Protein AF-A0A965PE11-F1 (afdb_monomer_lite)

Secondary structure (DSSP, 8-state):
-EEEEEEGGG--HHHHHHHHHHSS-TT-HHHHHHHHHTTT----GGG-EEEEEEETTEEEEEEEE-EEEEEEEEEE-SSSS--EEEEEEEEEE-EEEE-GGGTTSSHHHHHHHHHHHHTSTTTTTEEEESSHHHHHHHHHTT-EEEEEEEETTEEEE-

Sequence (158 aa):
MHCLIHPATQLPEHAAEWLRDRLTKPGSDFQRKLGAWLRGLKPEEADGHIAIASDHGEIVGWCRTESWTERTNPVFLDQGGPAYCWDATVHDTLEAFVAPEYRGRGIAAWCSAGLAAGVLNDNGANVAVFHPHMMLVARRAGLHPTLFQKSGDEWARV

Structure (mmCIF, N/CA/C/O backbone):
data_AF-A0A965PE11-F1
#
_e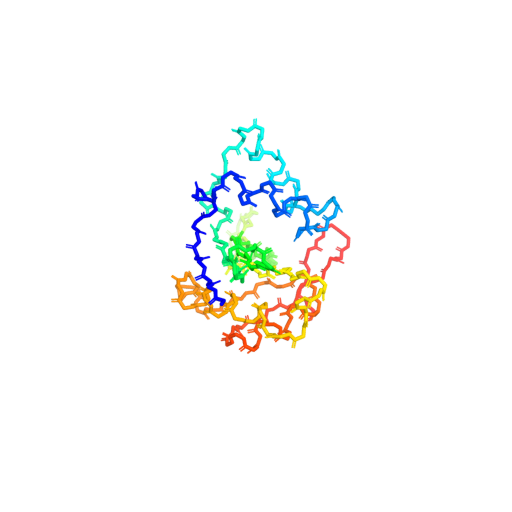ntry.id   AF-A0A965PE11-F1
#
loop_
_atom_site.group_PDB
_atom_site.id
_atom_site.type_symbol
_atom_site.label_atom_id
_atom_site.label_alt_id
_atom_site.label_comp_id
_atom_site.label_asym_id
_atom_site.label_entity_id
_atom_site.label_seq_id
_atom_site.pdbx_PDB_ins_code
_atom_site.Cartn_x
_atom_site.Cartn_y
_atom_site.Cartn_z
_atom_site.occupancy
_atom_site.B_iso_or_equiv
_atom_site.auth_seq_id
_atom_site.auth_comp_id
_atom_site.auth_asym_id
_atom_site.auth_atom_id
_atom_site.pdbx_PDB_model_num
ATOM 1 N N . MET A 1 1 ? -16.559 -3.449 11.943 1.00 91.31 1 MET A N 1
ATOM 2 C CA . MET A 1 1 ? -15.406 -3.209 11.053 1.00 91.31 1 MET A CA 1
ATOM 3 C C . MET A 1 1 ? -15.830 -2.616 9.706 1.00 91.31 1 MET A C 1
ATOM 5 O O . MET A 1 1 ? -16.749 -3.139 9.085 1.00 91.31 1 MET A O 1
ATOM 9 N N . HIS A 1 2 ? -15.168 -1.541 9.269 1.00 95.94 2 HIS A N 1
ATOM 10 C CA . HIS A 1 2 ? -15.356 -0.851 7.982 1.00 95.94 2 HIS A CA 1
ATOM 11 C C . HIS A 1 2 ? -14.014 -0.710 7.252 1.00 95.94 2 HIS A C 1
ATOM 13 O O . HIS A 1 2 ? -12.986 -0.593 7.912 1.00 95.94 2 HIS A O 1
ATOM 19 N N . CYS A 1 3 ? -14.021 -0.740 5.917 1.00 96.56 3 CYS A N 1
ATOM 20 C CA . CYS A 1 3 ? -12.847 -0.461 5.091 1.00 96.56 3 CYS A CA 1
ATOM 21 C C . CYS A 1 3 ? -13.208 0.633 4.093 1.00 96.56 3 CYS A C 1
ATOM 23 O O . CYS A 1 3 ? -14.165 0.474 3.336 1.00 96.56 3 CYS A O 1
ATOM 25 N N . LEU A 1 4 ? -12.471 1.740 4.125 1.00 96.75 4 LEU A N 1
ATOM 26 C CA . LEU A 1 4 ? -12.653 2.864 3.212 1.00 96.75 4 LEU A CA 1
ATOM 27 C C . LEU A 1 4 ? -11.408 3.019 2.352 1.00 96.75 4 LEU A C 1
ATOM 29 O O . LEU A 1 4 ? -10.293 2.944 2.861 1.00 96.75 4 LEU A O 1
ATOM 33 N N . ILE A 1 5 ? -11.608 3.229 1.055 1.00 96.88 5 ILE A N 1
ATOM 34 C CA . ILE A 1 5 ? -10.530 3.430 0.089 1.00 96.88 5 ILE A CA 1
ATOM 35 C C . ILE A 1 5 ? -10.491 4.911 -0.257 1.00 96.88 5 ILE A C 1
ATOM 37 O O . ILE A 1 5 ? -11.509 5.489 -0.633 1.00 96.88 5 ILE A O 1
ATOM 41 N N . HIS A 1 6 ? -9.312 5.504 -0.136 1.00 96.44 6 HIS A N 1
ATOM 42 C CA . HIS A 1 6 ? -9.059 6.896 -0.466 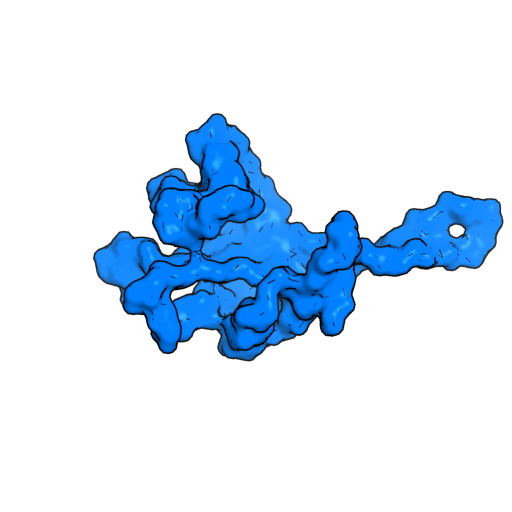1.00 96.44 6 HIS A CA 1
ATOM 43 C C . HIS A 1 6 ? -7.946 6.973 -1.509 1.00 96.44 6 HIS A C 1
ATOM 45 O O . HIS A 1 6 ? -6.936 6.280 -1.359 1.00 96.44 6 HIS A O 1
ATOM 51 N N . PRO A 1 7 ? -8.059 7.847 -2.521 1.00 96.50 7 PRO A N 1
ATOM 52 C CA . PRO A 1 7 ? -6.871 8.397 -3.159 1.00 96.50 7 PRO A CA 1
ATOM 53 C C . PRO A 1 7 ? -5.949 8.976 -2.080 1.00 96.50 7 PRO A C 1
ATOM 55 O O . PRO A 1 7 ? -6.437 9.603 -1.133 1.00 96.50 7 PRO A O 1
ATOM 58 N N . ALA A 1 8 ? -4.632 8.807 -2.207 1.00 94.94 8 ALA A N 1
ATOM 59 C CA . ALA A 1 8 ? -3.675 9.395 -1.265 1.00 94.94 8 ALA A CA 1
ATOM 60 C C . ALA A 1 8 ? -3.876 10.918 -1.134 1.00 94.94 8 ALA A C 1
ATOM 62 O O . ALA A 1 8 ? -3.795 11.472 -0.038 1.00 94.94 8 ALA A O 1
ATOM 63 N N . THR A 1 9 ? -4.264 11.565 -2.238 1.00 96.00 9 THR A N 1
ATOM 64 C CA . THR A 1 9 ? -4.638 12.985 -2.338 1.00 96.00 9 THR A CA 1
ATOM 65 C C . THR A 1 9 ? -5.822 13.415 -1.477 1.00 96.00 9 THR A C 1
ATOM 67 O O . THR A 1 9 ? -5.995 14.606 -1.224 1.00 96.00 9 THR A O 1
ATOM 70 N N . GLN A 1 10 ? -6.628 12.464 -1.011 1.00 96.44 10 GLN A N 1
ATOM 71 C CA . GLN A 1 10 ? -7.847 12.694 -0.238 1.00 96.44 10 GLN A CA 1
ATOM 72 C C . GLN A 1 10 ? -7.802 12.022 1.141 1.00 96.44 10 GLN A C 1
ATOM 74 O O . GLN A 1 10 ? -8.836 11.908 1.803 1.00 96.44 10 GLN A O 1
ATOM 79 N N . LEU A 1 11 ? -6.625 11.568 1.586 1.00 95.69 11 LEU A N 1
ATOM 80 C CA . LEU A 1 11 ? -6.445 11.007 2.921 1.00 95.69 11 LEU A CA 1
ATOM 81 C C . LEU A 1 11 ? -6.722 12.089 3.984 1.00 95.69 11 LEU A C 1
ATOM 83 O O . LEU A 1 11 ? -6.030 13.110 3.994 1.00 95.69 11 LEU A O 1
ATOM 87 N N . PRO A 1 12 ? -7.690 11.892 4.902 1.00 94.81 12 PRO A N 1
ATOM 88 C CA . PRO A 1 12 ? -7.961 12.875 5.945 1.00 94.81 12 PRO A CA 1
ATOM 89 C C . PRO A 1 12 ? -6.746 13.113 6.850 1.00 94.81 12 PRO A C 1
ATOM 91 O O . PRO A 1 12 ? -6.069 12.164 7.244 1.00 94.81 12 PRO A O 1
ATOM 94 N N . GLU A 1 13 ? -6.514 14.368 7.244 1.00 95.19 13 GLU A N 1
ATOM 95 C CA . GLU A 1 13 ? -5.350 14.774 8.049 1.00 95.19 13 GLU A CA 1
ATOM 96 C C . GLU A 1 13 ? -5.223 13.968 9.352 1.00 95.19 13 GLU A C 1
ATOM 98 O O . GLU A 1 13 ? -4.180 13.373 9.612 1.00 95.19 13 GLU A O 1
ATOM 103 N N . HIS A 1 14 ? -6.320 13.825 10.105 1.00 95.94 14 HIS A N 1
ATOM 104 C CA . HIS A 1 14 ? -6.351 13.029 11.339 1.00 95.94 14 HIS A CA 1
ATOM 105 C C . HIS A 1 14 ? -5.975 11.553 11.114 1.00 95.94 14 HIS A C 1
ATOM 107 O O . HIS A 1 14 ? -5.353 10.922 11.970 1.00 95.94 14 HIS A O 1
ATOM 113 N N . ALA A 1 15 ? -6.343 10.983 9.961 1.00 96.69 15 ALA A N 1
ATOM 114 C CA . ALA A 1 15 ? -5.971 9.620 9.615 1.00 96.69 15 ALA A CA 1
ATOM 115 C C . ALA A 1 15 ? -4.475 9.560 9.289 1.00 96.69 15 ALA A C 1
ATOM 117 O O . ALA A 1 15 ? -3.782 8.687 9.803 1.00 96.69 15 ALA A O 1
ATOM 118 N N . ALA A 1 16 ? -3.953 10.512 8.510 1.00 97.00 16 ALA A N 1
ATOM 119 C CA . ALA A 1 16 ? -2.526 10.601 8.210 1.00 97.00 16 ALA A CA 1
ATOM 120 C C . ALA A 1 16 ? -1.662 10.720 9.481 1.00 97.00 16 ALA A C 1
ATOM 122 O O . ALA A 1 16 ? -0.651 10.020 9.592 1.00 97.00 16 ALA A O 1
ATOM 123 N N . GLU A 1 17 ? -2.074 11.535 10.458 1.00 97.19 17 GLU A N 1
ATOM 124 C CA . GLU A 1 17 ? -1.422 11.635 11.774 1.00 97.19 17 GLU A CA 1
ATOM 125 C C . GLU A 1 17 ? -1.412 10.289 12.503 1.00 97.19 17 GLU A C 1
ATOM 127 O O . GLU A 1 17 ? -0.352 9.799 12.901 1.00 97.19 17 GLU A O 1
ATOM 132 N N . TRP A 1 18 ? -2.577 9.644 12.609 1.00 97.19 18 TRP A N 1
ATOM 133 C CA . TRP A 1 18 ? -2.704 8.350 13.279 1.00 97.19 18 TRP A CA 1
ATOM 134 C C . TRP A 1 18 ? -1.842 7.266 12.624 1.00 97.19 18 TRP A C 1
ATOM 136 O O . TRP A 1 18 ? -1.136 6.515 13.305 1.00 97.19 18 TRP A O 1
ATOM 146 N N . LEU A 1 19 ? -1.861 7.196 11.291 1.00 97.50 19 LEU A N 1
ATOM 147 C CA . LEU A 1 19 ? -1.057 6.250 10.527 1.00 97.50 19 LEU A CA 1
ATOM 148 C C . LEU A 1 19 ? 0.443 6.481 10.746 1.00 97.50 19 LEU A C 1
ATOM 150 O O . LEU A 1 19 ? 1.178 5.519 10.990 1.00 97.50 19 LEU A O 1
ATOM 154 N N . ARG A 1 20 ? 0.894 7.741 10.713 1.00 97.50 20 ARG A N 1
ATOM 155 C CA . ARG A 1 20 ? 2.297 8.120 10.940 1.00 97.50 20 ARG A CA 1
ATOM 156 C C . ARG A 1 20 ? 2.770 7.705 12.331 1.00 97.50 20 ARG A C 1
ATOM 158 O O . ARG A 1 20 ? 3.865 7.157 12.466 1.00 97.50 20 ARG A O 1
ATOM 165 N N . ASP A 1 21 ? 1.951 7.963 13.345 1.00 96.75 21 ASP A N 1
ATOM 166 C CA . ASP A 1 21 ? 2.368 7.835 14.741 1.00 96.75 21 ASP A CA 1
ATOM 167 C C . ASP A 1 21 ? 2.216 6.412 15.284 1.00 96.75 21 ASP A C 1
ATOM 169 O O . ASP A 1 21 ? 2.960 6.017 16.183 1.00 96.75 21 ASP A O 1
ATOM 173 N N . ARG A 1 22 ? 1.269 5.627 14.749 1.00 96.31 22 ARG A N 1
ATOM 174 C CA . ARG A 1 22 ? 0.903 4.325 15.333 1.00 96.31 22 ARG A CA 1
ATOM 175 C C . ARG A 1 22 ? 0.981 3.143 14.386 1.00 96.31 22 ARG A C 1
ATOM 177 O O . ARG A 1 22 ? 1.277 2.034 14.829 1.00 96.31 22 ARG A O 1
ATOM 184 N N . LEU A 1 23 ? 0.697 3.347 13.103 1.00 96.75 23 LEU A N 1
ATOM 185 C CA . LEU A 1 23 ? 0.512 2.245 12.155 1.00 96.75 23 LEU A CA 1
ATOM 186 C C . LEU A 1 23 ? 1.544 2.229 11.033 1.00 96.75 23 LEU A C 1
ATOM 188 O O . LEU A 1 23 ? 1.343 1.565 10.027 1.00 96.75 23 LEU A O 1
ATOM 192 N N . THR A 1 24 ? 2.676 2.900 11.192 1.00 95.44 24 THR A N 1
ATOM 193 C CA . THR A 1 24 ? 3.788 2.822 10.243 1.00 95.44 24 THR A CA 1
ATOM 194 C C . THR A 1 24 ? 5.090 2.589 10.991 1.00 95.44 24 THR A C 1
ATOM 196 O O . THR A 1 24 ? 5.265 3.004 12.136 1.00 95.44 24 THR A O 1
ATOM 199 N N . LYS A 1 25 ? 6.022 1.866 10.363 1.00 92.50 25 LYS A N 1
ATOM 200 C CA . LYS A 1 25 ? 7.333 1.619 10.966 1.00 92.50 25 LYS A CA 1
ATOM 201 C C . LYS A 1 25 ? 8.106 2.947 11.051 1.00 92.50 25 LYS A C 1
ATOM 203 O O . LYS A 1 25 ? 8.227 3.611 10.015 1.00 92.50 25 LYS A O 1
ATOM 208 N N . PRO A 1 26 ? 8.699 3.288 12.211 1.00 94.62 26 PRO A N 1
ATOM 209 C CA . PRO A 1 26 ? 9.580 4.440 12.334 1.00 94.62 26 PRO A CA 1
ATOM 210 C C . PRO A 1 26 ? 10.673 4.472 11.261 1.00 94.62 26 PRO A C 1
ATOM 212 O O . PRO A 1 26 ? 11.371 3.478 11.051 1.00 94.62 26 PRO A O 1
ATOM 215 N N . GLY A 1 27 ? 10.796 5.599 10.561 1.00 93.88 27 GLY A N 1
ATOM 216 C CA . GLY A 1 27 ? 11.770 5.823 9.491 1.00 93.88 27 GLY A CA 1
ATOM 217 C C . GLY A 1 27 ? 11.425 5.194 8.136 1.00 93.88 27 GLY A C 1
ATOM 218 O O . GLY A 1 27 ? 12.185 5.387 7.189 1.00 93.88 27 GLY A O 1
ATOM 219 N N . SER A 1 28 ? 10.307 4.468 8.013 1.00 92.81 28 SER A N 1
ATOM 220 C CA . SER A 1 28 ? 9.856 3.945 6.714 1.00 92.81 28 SER A CA 1
ATOM 221 C C . SER A 1 28 ? 9.545 5.064 5.720 1.00 92.81 28 SER A C 1
ATOM 223 O O . SER A 1 28 ? 9.190 6.180 6.108 1.00 92.81 28 SER A O 1
ATOM 225 N N . ASP A 1 29 ? 9.651 4.756 4.428 1.00 92.81 29 ASP A N 1
ATOM 226 C CA . ASP A 1 29 ? 9.370 5.702 3.342 1.00 92.81 29 ASP A CA 1
ATOM 227 C C . ASP A 1 29 ? 7.967 6.286 3.474 1.00 92.81 29 ASP A C 1
ATOM 229 O O . ASP A 1 29 ? 7.800 7.506 3.453 1.00 92.81 29 ASP A O 1
ATOM 233 N N . PHE A 1 30 ? 6.978 5.435 3.749 1.00 95.06 30 PHE A N 1
ATOM 234 C CA . PHE A 1 30 ? 5.612 5.895 3.936 1.00 95.06 30 PHE A CA 1
ATOM 235 C C . PHE A 1 30 ? 5.436 6.786 5.174 1.00 95.06 30 PHE A C 1
ATOM 237 O O . PHE A 1 30 ? 4.787 7.826 5.083 1.00 95.06 30 PHE A O 1
ATOM 244 N N . GLN A 1 31 ? 6.066 6.465 6.313 1.00 96.56 31 GLN A N 1
ATOM 245 C CA . GLN A 1 31 ? 6.007 7.351 7.483 1.00 96.56 31 GLN A CA 1
ATOM 246 C C . GLN A 1 31 ? 6.613 8.732 7.176 1.00 96.56 31 GLN A C 1
ATOM 248 O O . GLN A 1 31 ? 6.069 9.762 7.587 1.00 96.56 31 GLN A O 1
ATOM 253 N N . ARG A 1 32 ? 7.728 8.772 6.432 1.00 97.00 32 ARG A N 1
ATOM 254 C CA . ARG A 1 32 ? 8.362 10.029 6.005 1.00 97.00 32 ARG A CA 1
ATOM 255 C C . ARG A 1 32 ? 7.450 10.832 5.077 1.00 97.00 32 ARG A C 1
ATOM 257 O O . ARG A 1 32 ? 7.343 12.044 5.277 1.00 97.00 32 ARG A O 1
ATOM 264 N N . LYS A 1 33 ? 6.763 10.170 4.135 1.00 95.81 33 LYS A N 1
ATOM 265 C CA . LYS A 1 33 ? 5.752 10.788 3.260 1.00 95.81 33 LYS A CA 1
ATOM 266 C C . LYS A 1 33 ? 4.602 11.390 4.061 1.00 95.81 33 LYS A C 1
ATOM 268 O O . LYS A 1 33 ? 4.376 12.588 3.949 1.00 95.81 33 LYS A O 1
ATOM 273 N N . LEU A 1 34 ? 3.975 10.622 4.957 1.00 96.94 34 LEU A N 1
ATOM 274 C CA . LEU A 1 34 ? 2.916 11.130 5.843 1.00 96.94 34 LEU A CA 1
ATOM 275 C C . LEU A 1 34 ? 3.384 12.356 6.641 1.00 96.94 34 LEU A C 1
ATOM 277 O O . LEU A 1 34 ? 2.681 13.359 6.727 1.00 96.94 34 LEU A O 1
ATOM 281 N N . GLY A 1 35 ? 4.604 12.315 7.184 1.00 97.56 35 GLY A N 1
ATOM 282 C CA . GLY A 1 35 ? 5.192 13.458 7.879 1.00 97.56 35 GLY A CA 1
ATOM 283 C C . GLY A 1 35 ? 5.380 14.691 6.987 1.00 97.56 35 GLY A C 1
ATOM 284 O O . GLY A 1 35 ? 5.215 15.808 7.467 1.00 97.56 35 GLY A O 1
ATOM 285 N N . ALA A 1 36 ? 5.730 14.513 5.712 1.00 96.94 36 ALA A N 1
ATOM 286 C CA . ALA A 1 36 ? 5.821 15.609 4.751 1.00 96.94 36 ALA A CA 1
ATOM 287 C C . ALA A 1 36 ? 4.434 16.156 4.375 1.00 96.94 36 ALA A C 1
ATOM 289 O O . ALA A 1 36 ? 4.268 17.375 4.324 1.00 96.94 36 ALA A O 1
ATOM 290 N N . TRP A 1 37 ? 3.442 15.278 4.205 1.00 95.75 37 TRP A N 1
ATOM 291 C CA . TRP A 1 37 ? 2.056 15.654 3.918 1.00 95.75 37 TRP A CA 1
ATOM 292 C C . TRP A 1 37 ? 1.457 16.534 5.005 1.00 95.75 37 TRP A C 1
ATOM 294 O O . TRP A 1 37 ? 0.938 17.611 4.721 1.00 95.75 37 TRP A O 1
ATOM 304 N N . LEU A 1 38 ? 1.669 16.153 6.262 1.00 96.56 38 LEU A N 1
ATOM 305 C CA . LEU A 1 38 ? 1.245 16.924 7.433 1.00 96.56 38 LEU A CA 1
ATOM 306 C C . LEU A 1 38 ? 1.999 18.256 7.602 1.00 96.56 38 LEU A C 1
ATOM 308 O O . LEU A 1 38 ? 1.584 19.108 8.377 1.00 96.56 38 LEU A O 1
ATOM 312 N N . ARG A 1 39 ? 3.107 18.464 6.878 1.00 97.38 39 ARG A N 1
ATOM 313 C CA . ARG A 1 39 ? 3.827 19.751 6.806 1.00 97.38 39 ARG A CA 1
ATOM 314 C C . ARG A 1 39 ? 3.473 20.570 5.560 1.00 97.38 39 ARG A C 1
ATOM 316 O O . ARG A 1 39 ? 4.112 21.589 5.310 1.00 97.38 39 ARG A O 1
ATOM 323 N N . GLY A 1 40 ? 2.482 20.135 4.782 1.00 94.88 40 GLY A N 1
ATOM 324 C CA . GLY A 1 40 ? 1.964 20.854 3.619 1.00 94.88 40 GLY A CA 1
ATOM 325 C C . GLY A 1 40 ? 2.494 20.389 2.260 1.00 94.88 40 GLY A C 1
ATOM 326 O O . GLY A 1 40 ? 2.091 20.962 1.246 1.00 94.88 40 GLY A O 1
ATOM 327 N N . LEU A 1 41 ? 3.354 19.362 2.193 1.00 95.62 41 LEU A N 1
ATOM 328 C CA . LEU A 1 41 ? 3.723 18.758 0.907 1.00 95.62 41 LEU A CA 1
ATOM 329 C C . LEU A 1 41 ? 2.552 17.919 0.398 1.00 95.62 41 LEU A C 1
ATOM 331 O O . LEU A 1 41 ? 2.250 16.885 0.974 1.00 95.62 41 LEU A O 1
ATOM 335 N N . LYS A 1 42 ? 1.876 18.332 -0.670 1.00 89.44 42 LYS A N 1
ATOM 336 C CA . LYS A 1 42 ? 0.692 17.594 -1.116 1.00 89.44 42 LYS A CA 1
ATOM 337 C C . LYS A 1 42 ? 1.079 16.219 -1.688 1.00 89.44 42 LYS A C 1
ATOM 339 O O . LYS A 1 42 ? 2.016 16.177 -2.481 1.00 89.44 42 LYS A O 1
ATOM 344 N N . PRO A 1 43 ? 0.380 15.130 -1.316 1.00 93.00 43 PRO A N 1
ATOM 345 C CA . PRO A 1 43 ? 0.423 13.880 -2.077 1.00 93.00 43 PRO A CA 1
ATOM 346 C C . PRO A 1 43 ? 0.096 14.112 -3.556 1.00 93.00 43 PRO A C 1
ATOM 348 O O . PRO A 1 43 ? -0.697 14.998 -3.892 1.00 93.00 43 PRO A O 1
ATOM 351 N N . GLU A 1 44 ? 0.677 13.286 -4.416 1.00 93.94 44 GLU A N 1
ATOM 352 C CA . GLU A 1 44 ? 0.456 13.285 -5.863 1.00 93.94 44 GLU A CA 1
ATOM 353 C C . GLU A 1 44 ? -0.377 12.068 -6.285 1.00 93.94 44 GLU A C 1
ATOM 355 O O . GLU A 1 44 ? -0.564 11.126 -5.517 1.00 93.94 44 GLU A O 1
ATOM 360 N N . GLU A 1 45 ? -0.876 12.047 -7.524 1.00 90.00 45 GLU A N 1
ATOM 361 C CA . GLU A 1 45 ? -1.588 10.870 -8.054 1.00 90.00 45 GLU A CA 1
ATOM 362 C C . GLU A 1 45 ? -0.706 9.613 -8.044 1.00 90.00 45 GLU A C 1
ATOM 364 O O . GLU A 1 45 ? -1.196 8.513 -7.793 1.00 90.00 45 GLU A O 1
ATOM 369 N N . ALA A 1 46 ? 0.607 9.784 -8.230 1.00 90.56 46 ALA A N 1
ATOM 370 C CA . ALA A 1 46 ? 1.577 8.697 -8.168 1.00 90.56 46 ALA A CA 1
ATOM 371 C C . ALA A 1 46 ? 1.631 8.015 -6.790 1.00 90.56 46 ALA A C 1
ATOM 373 O O . ALA A 1 46 ? 1.935 6.826 -6.741 1.00 90.56 46 ALA A O 1
ATOM 374 N N . ASP A 1 47 ? 1.272 8.717 -5.700 1.00 92.81 47 ASP A N 1
ATOM 375 C CA . ASP A 1 47 ? 1.176 8.149 -4.344 1.00 92.81 47 ASP A CA 1
ATOM 376 C C . ASP A 1 47 ? 0.013 7.149 -4.186 1.00 92.81 47 ASP A C 1
ATOM 378 O O . ASP A 1 47 ? -0.125 6.524 -3.131 1.00 92.81 47 ASP A O 1
ATOM 382 N N . GLY A 1 48 ? -0.811 6.993 -5.228 1.00 94.50 48 GLY A N 1
ATOM 383 C CA . GLY A 1 48 ? -1.788 5.927 -5.381 1.00 94.50 48 GLY A CA 1
ATOM 384 C C . GLY A 1 48 ? -2.959 6.020 -4.410 1.00 94.50 48 GLY A C 1
ATOM 385 O O . GLY A 1 48 ? -3.567 7.077 -4.216 1.00 94.50 48 GLY A O 1
ATOM 386 N N . HIS A 1 49 ? -3.322 4.878 -3.833 1.00 96.94 49 HIS A N 1
ATOM 387 C CA . HIS A 1 49 ? -4.519 4.731 -3.010 1.00 96.94 49 HIS A CA 1
ATOM 388 C C . HIS A 1 49 ? -4.206 4.034 -1.694 1.00 96.94 49 HIS A C 1
ATOM 390 O O . HIS A 1 49 ? -3.299 3.208 -1.592 1.00 96.94 49 HIS A O 1
ATOM 396 N N . ILE A 1 50 ? -5.011 4.330 -0.681 1.00 97.88 50 ILE A N 1
ATOM 397 C CA . ILE A 1 50 ? -4.925 3.720 0.637 1.00 97.88 50 ILE A CA 1
ATOM 398 C C . ILE A 1 50 ? -6.296 3.231 1.094 1.00 97.88 50 ILE A C 1
ATOM 400 O O . ILE A 1 50 ? -7.267 3.980 1.156 1.00 97.88 50 ILE A O 1
ATOM 404 N N . ALA A 1 51 ? -6.361 1.950 1.431 1.00 98.00 51 ALA A N 1
ATOM 405 C CA . ALA A 1 51 ? -7.473 1.324 2.117 1.00 98.00 51 ALA A CA 1
ATOM 406 C C . ALA A 1 51 ? -7.229 1.381 3.628 1.00 98.00 51 ALA A C 1
ATOM 408 O O . ALA A 1 51 ? -6.221 0.866 4.114 1.00 98.00 51 ALA A O 1
ATOM 409 N N . ILE A 1 52 ? -8.154 1.974 4.376 1.00 98.12 52 ILE A N 1
ATOM 410 C CA . ILE A 1 52 ? -8.102 2.131 5.832 1.00 98.12 52 ILE A CA 1
ATOM 411 C C . ILE A 1 52 ? -9.159 1.226 6.450 1.00 98.12 52 ILE A C 1
ATOM 413 O O . ILE A 1 52 ? -10.340 1.353 6.132 1.00 98.12 52 ILE A O 1
ATOM 417 N N . ALA A 1 53 ? -8.743 0.321 7.333 1.00 98.19 53 ALA A N 1
ATOM 418 C CA . ALA A 1 53 ? -9.651 -0.482 8.138 1.00 98.19 53 ALA A CA 1
ATOM 419 C C . ALA A 1 53 ? -9.881 0.176 9.495 1.00 98.19 53 ALA A C 1
ATOM 421 O O . ALA A 1 53 ? -8.922 0.468 10.216 1.00 98.19 53 ALA A O 1
ATOM 422 N N . SER A 1 54 ? -11.151 0.303 9.867 1.00 98.06 54 SER A N 1
ATOM 423 C CA . SER A 1 54 ? -11.567 0.799 11.172 1.00 98.06 54 SER A CA 1
ATOM 424 C C . SER A 1 54 ? -12.483 -0.187 11.889 1.00 98.06 54 SER A C 1
ATOM 426 O O . SER A 1 54 ? -13.347 -0.815 11.268 1.00 98.06 54 SER A O 1
ATOM 428 N N . ASP A 1 55 ? -12.342 -0.302 13.205 1.00 97.50 55 ASP A N 1
ATOM 429 C CA . ASP A 1 55 ? -13.236 -1.077 14.063 1.00 97.50 55 ASP A CA 1
ATOM 430 C C . ASP A 1 55 ? -13.735 -0.206 15.215 1.00 97.50 55 ASP A C 1
ATOM 432 O O . ASP A 1 55 ? -12.952 0.464 15.876 1.00 97.50 55 ASP A O 1
ATOM 436 N N . HIS A 1 56 ? -15.056 -0.131 15.393 1.00 96.06 56 HIS A N 1
ATOM 437 C CA . HIS A 1 56 ? -15.697 0.764 16.370 1.00 96.06 56 HIS A CA 1
ATOM 438 C C . HIS A 1 56 ? -15.206 2.233 16.343 1.00 96.06 56 HIS A C 1
ATOM 440 O O . HIS A 1 56 ? -15.197 2.911 17.364 1.00 96.06 56 HIS A O 1
ATOM 446 N N . GLY A 1 57 ? -14.828 2.736 15.162 1.00 94.12 57 GLY A N 1
ATOM 447 C CA . GLY A 1 57 ? -14.340 4.106 14.963 1.00 94.12 57 GLY A CA 1
ATOM 448 C C . GLY A 1 57 ? -12.825 4.284 15.125 1.00 94.12 57 GLY A C 1
ATOM 449 O O . GLY A 1 57 ? -12.310 5.339 14.768 1.00 94.12 57 GLY A O 1
ATOM 450 N N . GLU A 1 58 ? -12.098 3.267 15.587 1.00 96.25 58 GLU A N 1
ATOM 451 C CA . GLU A 1 58 ? -10.635 3.277 15.668 1.00 96.25 58 GLU A CA 1
ATOM 452 C C . GLU A 1 58 ? -10.019 2.750 14.368 1.00 96.25 58 GLU A C 1
ATOM 454 O O . GLU A 1 58 ? -10.482 1.743 13.840 1.00 96.25 58 GLU A O 1
ATOM 459 N N . ILE A 1 59 ? -8.960 3.387 13.858 1.00 98.06 59 ILE A N 1
ATOM 460 C CA . ILE A 1 59 ? -8.192 2.857 12.723 1.00 98.06 59 ILE A CA 1
ATOM 461 C C . ILE A 1 59 ? -7.283 1.729 13.224 1.00 98.06 59 ILE A C 1
ATOM 463 O O . ILE A 1 59 ? -6.376 1.966 14.024 1.00 98.06 59 ILE A O 1
ATOM 467 N N . VAL A 1 60 ? -7.489 0.520 12.698 1.00 98.25 60 VAL A N 1
ATOM 468 C CA . VAL A 1 60 ? -6.824 -0.719 13.151 1.00 98.25 60 VAL A CA 1
ATOM 469 C C . VAL A 1 60 ? -5.814 -1.270 12.144 1.00 98.25 60 VAL A C 1
ATOM 471 O O . VAL A 1 60 ? -5.002 -2.144 12.462 1.00 98.25 60 VAL A O 1
ATOM 474 N N . GLY A 1 61 ? -5.838 -0.773 10.911 1.00 98.00 61 GLY A N 1
ATOM 475 C CA . GLY A 1 61 ? -4.891 -1.167 9.880 1.00 98.00 61 GLY A CA 1
ATOM 476 C C . GLY A 1 61 ? -5.100 -0.415 8.580 1.00 98.00 61 GLY A C 1
ATOM 477 O O . GLY A 1 61 ? -6.093 0.285 8.392 1.00 98.00 61 GLY A O 1
ATOM 478 N N . TRP A 1 62 ? -4.155 -0.580 7.670 1.00 98.12 62 TRP A N 1
ATOM 479 C CA . TRP A 1 62 ? -4.232 -0.030 6.329 1.00 98.12 62 TRP A CA 1
ATOM 480 C C . TRP A 1 62 ? -3.504 -0.925 5.332 1.00 98.12 62 TRP A C 1
ATOM 482 O O . TRP A 1 62 ? -2.648 -1.740 5.693 1.00 98.12 62 TRP A O 1
ATOM 492 N N . CYS A 1 63 ? -3.848 -0.751 4.065 1.00 97.81 63 CYS A N 1
ATOM 493 C CA . CYS A 1 63 ? -3.087 -1.237 2.927 1.00 97.81 63 CYS A CA 1
ATOM 494 C C . CYS A 1 63 ? -2.983 -0.101 1.915 1.00 97.81 63 CYS A C 1
ATOM 496 O O . CYS A 1 63 ? -3.954 0.628 1.736 1.00 97.81 63 CYS A O 1
ATOM 498 N N . ARG A 1 64 ? -1.823 0.084 1.293 1.00 96.75 64 ARG A N 1
ATOM 499 C CA . ARG A 1 64 ? -1.610 1.135 0.302 1.00 96.75 64 ARG A CA 1
ATOM 500 C C . ARG A 1 64 ? -1.002 0.562 -0.961 1.00 96.75 64 ARG A C 1
ATOM 502 O O . ARG A 1 64 ? -0.317 -0.465 -0.921 1.00 96.75 64 ARG A O 1
ATOM 509 N N . THR A 1 65 ? -1.229 1.295 -2.031 1.00 95.88 65 THR A N 1
ATOM 510 C CA . THR A 1 65 ? -0.597 1.092 -3.314 1.00 95.88 65 THR A CA 1
ATOM 511 C C . THR A 1 65 ? -0.035 2.400 -3.845 1.00 95.88 65 THR A C 1
ATOM 513 O O . THR A 1 65 ? -0.514 3.470 -3.481 1.00 95.88 65 THR A O 1
ATOM 516 N N . GLU A 1 66 ? 1.001 2.294 -4.661 1.00 94.50 66 GLU A N 1
ATOM 517 C CA . GLU A 1 66 ? 1.757 3.391 -5.257 1.00 94.50 66 GLU A CA 1
ATOM 518 C C . GLU A 1 66 ? 2.299 2.883 -6.591 1.00 94.50 66 GLU A C 1
ATOM 520 O O . GLU A 1 66 ? 2.778 1.745 -6.641 1.00 94.50 66 GLU A O 1
ATOM 525 N N . SER A 1 67 ? 2.255 3.705 -7.639 1.00 91.06 67 SER A N 1
ATOM 526 C CA . SER A 1 67 ? 2.794 3.308 -8.939 1.00 91.06 67 SER A CA 1
ATOM 527 C C . SER A 1 67 ? 4.308 3.111 -8.835 1.00 91.06 67 SER A C 1
ATOM 529 O O . SER A 1 67 ? 5.030 3.963 -8.312 1.00 91.06 67 SER A O 1
ATOM 531 N N . TRP A 1 68 ? 4.805 1.979 -9.323 1.00 91.12 68 TRP A N 1
ATOM 532 C CA . TRP A 1 68 ? 6.220 1.644 -9.288 1.00 91.12 68 TRP A CA 1
ATOM 533 C C . TRP A 1 68 ? 6.662 1.002 -10.593 1.00 91.12 68 TRP A C 1
ATOM 535 O O . TRP A 1 68 ? 6.159 -0.037 -11.011 1.00 91.12 68 TRP A O 1
ATOM 545 N N . THR A 1 69 ? 7.653 1.616 -11.227 1.00 87.88 69 THR A N 1
ATOM 546 C CA . THR A 1 69 ? 8.194 1.130 -12.490 1.00 87.88 69 THR A CA 1
ATOM 547 C C . THR A 1 69 ? 9.424 0.277 -12.243 1.00 87.88 69 THR A C 1
ATOM 549 O O . THR A 1 69 ? 10.461 0.764 -11.783 1.00 87.88 69 THR A O 1
ATOM 552 N N . GLU A 1 70 ? 9.330 -0.989 -12.625 1.00 87.06 70 GLU A N 1
ATOM 553 C CA . GLU A 1 70 ? 10.483 -1.860 -12.739 1.00 87.06 70 GLU A CA 1
ATOM 554 C C . GLU A 1 70 ? 11.324 -1.436 -13.941 1.00 87.06 70 GLU A C 1
ATOM 556 O O . GLU A 1 70 ? 10.845 -1.405 -15.077 1.00 87.06 70 GLU A O 1
ATOM 561 N N . ARG A 1 71 ? 12.600 -1.138 -13.700 1.00 77.25 71 ARG A N 1
ATOM 562 C CA . ARG A 1 71 ? 13.569 -0.915 -14.772 1.00 77.25 71 ARG A CA 1
ATOM 563 C C . ARG A 1 71 ? 14.122 -2.269 -15.203 1.00 77.25 71 ARG A C 1
ATOM 565 O O . ARG A 1 71 ? 14.855 -2.883 -14.434 1.00 77.25 71 ARG A O 1
ATOM 572 N N . THR A 1 72 ? 13.778 -2.739 -16.400 1.00 69.00 72 THR A N 1
ATOM 573 C CA . THR A 1 72 ? 14.377 -3.967 -16.956 1.00 69.00 72 THR A CA 1
ATOM 574 C C . THR A 1 72 ? 15.548 -3.641 -17.884 1.00 69.00 72 THR A C 1
ATOM 576 O O . THR A 1 72 ? 15.743 -2.485 -18.232 1.00 69.00 72 THR A O 1
ATOM 579 N N . ASN A 1 73 ? 16.364 -4.641 -18.239 1.00 60.16 73 ASN A N 1
ATOM 580 C CA . ASN A 1 73 ? 17.615 -4.473 -18.990 1.00 60.16 73 ASN A CA 1
ATOM 581 C C . ASN A 1 73 ? 17.514 -3.485 -20.171 1.00 60.16 73 ASN A C 1
ATOM 583 O O . ASN A 1 73 ? 16.493 -3.456 -20.860 1.00 60.16 73 ASN A O 1
ATOM 587 N N . PRO A 1 74 ? 18.590 -2.732 -20.467 1.00 60.38 74 PRO A N 1
ATOM 588 C CA . PRO A 1 74 ? 18.627 -1.871 -21.640 1.00 60.38 74 PRO A CA 1
ATOM 589 C C . PRO A 1 74 ? 18.364 -2.697 -22.902 1.00 60.38 74 PRO A C 1
ATOM 591 O O . PRO A 1 74 ? 19.097 -3.643 -23.202 1.00 60.38 74 PRO A O 1
ATOM 594 N N . VAL A 1 75 ? 17.320 -2.336 -23.644 1.00 60.47 75 VAL A N 1
ATOM 595 C CA . VAL A 1 75 ? 17.052 -2.917 -24.955 1.00 60.47 75 VAL A CA 1
ATOM 596 C C . VAL A 1 75 ? 17.939 -2.183 -25.953 1.00 60.47 75 VAL A C 1
ATOM 598 O O . VAL A 1 75 ? 17.862 -0.962 -26.103 1.00 60.47 75 VAL A O 1
ATOM 601 N N . PHE A 1 76 ? 18.822 -2.927 -26.616 1.00 59.97 76 PHE A N 1
ATOM 602 C CA . PHE A 1 76 ? 19.621 -2.390 -27.708 1.00 59.97 76 PHE A CA 1
ATOM 603 C C . PHE A 1 76 ? 18.731 -2.283 -28.940 1.00 59.97 76 PHE A C 1
ATOM 605 O O . PHE A 1 76 ? 18.264 -3.293 -29.466 1.00 59.97 76 PHE A O 1
ATOM 612 N N . LEU A 1 77 ? 18.484 -1.058 -29.400 1.00 62.53 77 LEU A N 1
ATOM 613 C CA . LEU A 1 77 ? 17.883 -0.857 -30.708 1.00 62.53 77 LEU A CA 1
ATOM 614 C C . LEU A 1 77 ? 18.929 -1.229 -31.761 1.00 62.53 77 LEU A C 1
ATOM 616 O O . LEU A 1 77 ? 19.949 -0.553 -31.912 1.00 62.53 77 LEU A O 1
ATOM 620 N N . ASP A 1 78 ? 18.683 -2.332 -32.466 1.00 65.94 78 ASP A N 1
ATOM 621 C CA . ASP A 1 78 ? 19.437 -2.688 -33.661 1.00 65.94 78 ASP A CA 1
ATOM 622 C C . ASP A 1 78 ? 19.260 -1.555 -34.679 1.00 65.94 78 ASP A C 1
ATOM 624 O O . ASP A 1 78 ? 18.204 -1.437 -35.297 1.00 65.94 78 ASP A O 1
ATOM 628 N N . GLN A 1 79 ? 20.303 -0.720 -34.791 1.00 53.38 79 GLN A N 1
ATOM 629 C CA . GLN A 1 79 ? 20.711 0.168 -35.895 1.00 53.38 79 GLN A CA 1
ATOM 630 C C . GLN A 1 79 ? 21.203 1.545 -35.399 1.00 53.38 79 GLN A C 1
ATOM 632 O O . GLN A 1 79 ? 20.484 2.539 -35.397 1.00 53.38 79 GLN A O 1
ATOM 637 N N . GLY A 1 80 ? 22.502 1.627 -35.082 1.00 60.06 80 GLY A N 1
ATOM 638 C CA . GLY A 1 80 ? 23.306 2.815 -35.417 1.00 6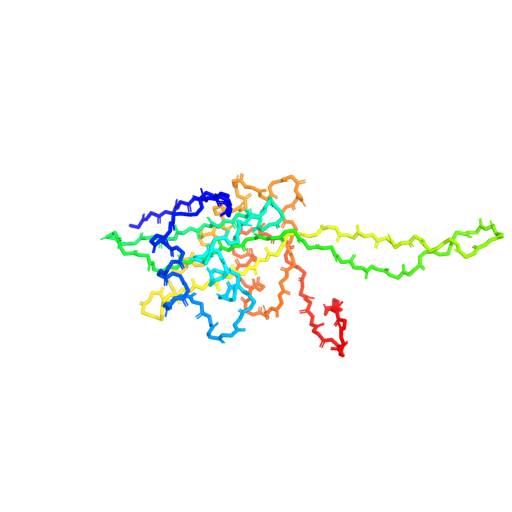0.06 80 GLY A CA 1
ATOM 639 C C . GLY A 1 80 ? 23.554 3.891 -34.351 1.00 60.06 80 GLY A C 1
ATOM 640 O O . GLY A 1 80 ? 24.191 4.889 -34.681 1.00 60.06 80 GLY A O 1
ATOM 641 N N . GLY A 1 81 ? 23.143 3.721 -33.092 1.00 57.22 81 GLY A N 1
ATOM 642 C CA . GLY A 1 81 ? 23.497 4.668 -32.022 1.00 57.22 81 GLY A CA 1
ATOM 643 C C . GLY A 1 81 ? 23.091 4.202 -30.619 1.00 57.22 81 GLY A C 1
ATOM 644 O O . GLY A 1 81 ? 22.299 3.269 -30.503 1.00 57.22 81 GLY A O 1
ATOM 645 N N . PRO A 1 82 ? 23.609 4.823 -29.538 1.00 44.12 82 PRO A N 1
ATOM 646 C CA . PRO A 1 82 ? 23.216 4.496 -28.170 1.00 44.12 82 PRO A CA 1
ATOM 647 C C . PRO A 1 82 ? 21.838 5.097 -27.862 1.00 44.12 82 PRO A C 1
ATOM 649 O O . PRO A 1 82 ? 21.716 6.114 -27.182 1.00 44.12 82 PRO A O 1
ATOM 652 N N . ALA A 1 83 ? 20.785 4.483 -28.392 1.00 51.53 83 ALA A N 1
ATOM 653 C CA . ALA A 1 83 ? 19.426 4.712 -27.935 1.00 51.53 83 ALA A CA 1
ATOM 654 C C . ALA A 1 83 ? 19.084 3.599 -26.940 1.00 51.53 83 ALA A C 1
ATOM 656 O O . ALA A 1 83 ? 18.751 2.482 -27.324 1.00 51.53 83 ALA A O 1
ATOM 657 N N . TYR A 1 84 ? 19.232 3.902 -25.652 1.00 53.38 84 TYR A N 1
ATOM 658 C CA . TYR A 1 84 ? 18.773 3.029 -24.579 1.00 53.38 84 TYR A CA 1
ATOM 659 C C . TYR A 1 84 ? 17.269 3.247 -24.410 1.00 53.38 84 TYR A C 1
ATOM 661 O O . TYR A 1 84 ? 16.861 4.298 -23.910 1.00 53.38 84 TYR A O 1
ATOM 669 N N . CYS A 1 85 ? 16.439 2.283 -24.807 1.00 56.69 85 CYS A N 1
ATOM 670 C CA . CYS A 1 85 ? 15.095 2.184 -24.247 1.00 56.69 85 CYS A CA 1
ATOM 671 C C . CYS A 1 85 ? 15.116 1.153 -23.114 1.00 56.69 85 CYS A C 1
ATOM 673 O O . CYS A 1 85 ? 15.704 0.078 -23.224 1.00 56.69 85 CYS A O 1
ATOM 675 N N . TRP A 1 86 ? 14.529 1.531 -21.983 1.00 59.19 86 TRP A N 1
ATOM 676 C CA . TRP A 1 86 ? 14.272 0.618 -20.879 1.00 59.19 86 TRP A CA 1
ATOM 677 C C . TRP A 1 86 ? 12.900 0.017 -21.144 1.00 59.19 86 TRP A C 1
ATOM 679 O O . TRP A 1 86 ? 11.935 0.773 -21.273 1.00 59.19 86 TRP A O 1
ATOM 689 N N . ASP A 1 87 ? 12.804 -1.307 -21.245 1.00 65.00 87 ASP A N 1
ATOM 690 C CA . ASP A 1 87 ? 11.495 -1.936 -21.124 1.00 65.00 87 ASP A CA 1
ATOM 691 C C . ASP A 1 87 ? 11.055 -1.757 -19.659 1.00 65.00 87 ASP A C 1
ATOM 693 O O . ASP A 1 87 ? 11.798 -2.037 -18.709 1.00 65.00 87 ASP A O 1
ATOM 697 N N . ALA A 1 88 ? 9.908 -1.119 -19.473 1.00 72.56 88 ALA A N 1
ATOM 698 C CA . ALA A 1 88 ? 9.454 -0.610 -18.192 1.00 72.56 88 ALA A CA 1
ATOM 699 C C . ALA A 1 88 ? 8.147 -1.312 -17.848 1.00 72.56 88 ALA A C 1
ATOM 701 O O . ALA A 1 88 ? 7.098 -1.002 -18.411 1.00 72.56 88 ALA A O 1
ATOM 702 N N . THR A 1 89 ? 8.205 -2.264 -16.917 1.00 82.31 89 THR A N 1
ATOM 703 C CA . THR A 1 89 ? 6.982 -2.877 -16.391 1.00 82.31 89 THR A CA 1
ATOM 704 C C . THR A 1 89 ? 6.458 -2.001 -15.263 1.00 82.31 89 THR A C 1
ATOM 706 O O . THR A 1 89 ? 7.137 -1.808 -14.254 1.00 82.31 89 THR A O 1
ATOM 709 N N . VAL A 1 90 ? 5.257 -1.452 -15.435 1.00 85.88 90 VAL A N 1
ATOM 710 C CA . VAL A 1 90 ? 4.572 -0.710 -14.374 1.00 85.88 90 VAL A CA 1
ATOM 711 C C . VAL A 1 90 ? 3.872 -1.712 -13.467 1.00 85.88 90 VAL A C 1
ATOM 713 O O . VAL A 1 90 ? 3.070 -2.524 -13.925 1.00 85.88 90 VAL A O 1
ATOM 716 N N . HIS A 1 91 ? 4.187 -1.642 -12.182 1.00 89.19 91 HIS A N 1
ATOM 717 C CA . HIS A 1 91 ? 3.489 -2.347 -11.120 1.00 89.19 91 HIS A CA 1
ATOM 718 C C . HIS A 1 91 ? 2.814 -1.332 -10.212 1.00 89.19 91 HIS A C 1
ATOM 720 O O . HIS A 1 91 ? 3.211 -0.171 -10.134 1.00 89.19 91 HIS A O 1
ATOM 726 N N . ASP A 1 92 ? 1.863 -1.817 -9.438 1.00 93.94 92 ASP A N 1
ATOM 727 C CA . ASP A 1 92 ? 1.409 -1.138 -8.240 1.00 93.94 92 ASP A CA 1
ATOM 728 C C . ASP A 1 92 ? 2.061 -1.787 -7.022 1.00 93.94 92 ASP A C 1
ATOM 730 O O . ASP A 1 92 ? 2.097 -3.010 -6.888 1.00 93.94 92 ASP A O 1
ATOM 734 N N . THR A 1 93 ? 2.626 -1.001 -6.115 1.00 95.50 93 THR A N 1
ATOM 735 C CA . THR A 1 93 ? 3.173 -1.570 -4.879 1.00 95.50 93 THR A CA 1
ATOM 736 C C . THR A 1 93 ? 2.050 -2.088 -3.988 1.00 95.50 93 THR A C 1
ATOM 738 O O . THR A 1 93 ? 0.908 -1.629 -4.061 1.00 95.50 93 THR A O 1
ATOM 741 N N . LEU A 1 94 ? 2.365 -3.045 -3.117 1.00 96.94 94 LEU A N 1
ATOM 742 C CA . LEU A 1 94 ? 1.465 -3.448 -2.045 1.00 96.94 94 LEU A CA 1
ATOM 743 C C . LEU A 1 94 ? 2.196 -3.432 -0.706 1.00 96.94 94 LEU A C 1
ATOM 745 O O . LEU A 1 94 ? 3.007 -4.311 -0.396 1.00 96.94 94 LEU A O 1
ATOM 749 N N . GLU A 1 95 ? 1.840 -2.460 0.126 1.00 96.25 95 GLU A N 1
ATOM 750 C CA . GLU A 1 95 ? 2.264 -2.386 1.521 1.00 96.25 95 GLU A CA 1
ATOM 751 C C . GLU A 1 95 ? 1.041 -2.454 2.431 1.00 96.25 95 GLU A C 1
ATOM 753 O O . GLU A 1 95 ? -0.023 -1.927 2.110 1.00 96.25 95 GLU A O 1
ATOM 758 N N . ALA A 1 96 ? 1.174 -3.096 3.587 1.00 97.00 96 ALA A N 1
ATOM 759 C CA . ALA A 1 96 ? 0.112 -3.126 4.579 1.00 97.00 96 ALA A CA 1
ATOM 760 C C . ALA A 1 96 ? 0.678 -3.143 5.992 1.00 97.00 96 ALA A C 1
ATOM 762 O O . ALA A 1 96 ? 1.740 -3.714 6.258 1.00 97.00 96 ALA A O 1
ATOM 763 N N . PHE A 1 97 ? -0.085 -2.578 6.918 1.00 97.38 97 PHE A N 1
ATOM 764 C CA . PHE A 1 97 ? 0.200 -2.662 8.339 1.00 97.38 97 PHE A CA 1
ATOM 765 C C . PHE A 1 97 ? -1.095 -2.840 9.123 1.00 97.38 97 PHE A C 1
ATOM 767 O O . PHE A 1 97 ? -2.124 -2.247 8.814 1.00 97.38 97 PHE A O 1
ATOM 774 N N . VAL A 1 98 ? -1.035 -3.664 10.165 1.00 97.44 98 VAL A N 1
ATOM 775 C CA . VAL A 1 98 ? -2.148 -3.902 11.086 1.00 97.44 98 VAL A CA 1
ATOM 776 C C . VAL A 1 98 ? -1.619 -3.771 12.507 1.00 97.44 98 VAL A C 1
ATOM 778 O O . VAL A 1 98 ? -0.542 -4.310 12.822 1.00 97.44 98 VAL A O 1
ATOM 781 N N . ALA A 1 99 ? -2.379 -3.063 13.342 1.00 96.94 99 ALA A N 1
ATOM 782 C CA . ALA A 1 99 ? -2.129 -2.922 14.769 1.00 96.94 99 ALA A CA 1
ATOM 783 C C . ALA A 1 99 ? -1.891 -4.306 15.409 1.00 96.94 99 ALA A C 1
ATOM 785 O O . ALA A 1 99 ? -2.617 -5.250 15.074 1.00 96.94 99 ALA A O 1
ATOM 786 N N . PRO A 1 100 ? -0.867 -4.482 16.268 1.00 95.94 100 PRO A N 1
ATOM 787 C CA . PRO A 1 100 ? -0.480 -5.789 16.807 1.00 95.94 100 PRO A CA 1
ATOM 788 C C . PRO A 1 100 ? -1.638 -6.640 17.347 1.00 95.94 100 PRO A C 1
ATOM 790 O O . PRO A 1 100 ? -1.748 -7.814 16.998 1.00 95.94 100 PRO A O 1
ATOM 793 N N . GLU A 1 101 ? -2.532 -6.036 18.119 1.00 96.88 101 GLU A N 1
ATOM 794 C CA . GLU A 1 101 ? -3.702 -6.637 18.765 1.00 96.88 101 GLU A CA 1
ATOM 795 C C . GLU A 1 101 ? -4.822 -7.052 17.785 1.00 96.88 101 GLU A C 1
ATOM 797 O O . GLU A 1 101 ? -5.697 -7.862 18.119 1.00 96.88 101 GLU A O 1
ATOM 802 N N . TYR A 1 102 ? -4.751 -6.572 16.541 1.00 97.31 102 TYR A N 1
ATOM 803 C CA . TYR A 1 102 ? -5.658 -6.908 15.442 1.00 97.31 102 TYR A CA 1
ATOM 804 C C . TYR A 1 102 ? -5.028 -7.853 14.398 1.00 97.31 102 TYR A C 1
ATOM 806 O O . TYR A 1 102 ? -5.699 -8.282 13.451 1.00 97.31 102 TYR A O 1
ATOM 814 N N . ARG A 1 103 ? -3.749 -8.231 14.546 1.00 96.12 103 ARG A N 1
ATOM 815 C CA . ARG A 1 103 ? -3.074 -9.165 13.624 1.00 96.12 103 ARG A CA 1
ATOM 816 C C . ARG A 1 103 ? -3.692 -10.565 13.677 1.00 96.12 103 ARG A C 1
ATOM 818 O O . ARG A 1 103 ? -4.349 -10.952 14.634 1.00 96.12 103 ARG A O 1
ATOM 825 N N . GLY A 1 104 ? -3.500 -11.332 12.602 1.00 95.06 104 GLY A N 1
ATOM 826 C CA . GLY A 1 104 ? -4.048 -12.690 12.468 1.00 95.06 104 GLY A CA 1
ATOM 827 C C . GLY A 1 104 ? -5.541 -12.754 12.120 1.00 95.06 104 GLY A C 1
ATOM 828 O O . GLY A 1 104 ? -6.037 -13.832 11.820 1.00 95.06 104 GLY A O 1
ATOM 829 N N . ARG A 1 105 ? -6.243 -11.613 12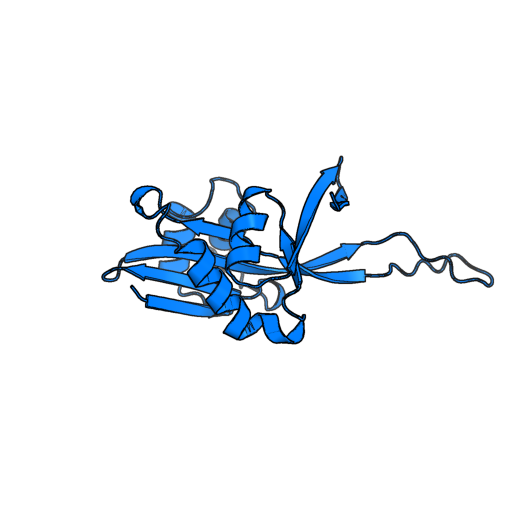.071 1.00 96.75 105 ARG A N 1
ATOM 830 C CA . ARG A 1 105 ? -7.688 -11.531 11.778 1.00 96.75 105 ARG A CA 1
ATOM 831 C C . ARG A 1 105 ? -8.033 -11.324 10.297 1.00 96.75 105 ARG A C 1
ATOM 833 O O . ARG A 1 105 ? -9.177 -11.062 9.962 1.00 96.75 105 ARG A O 1
ATOM 840 N N . GLY A 1 106 ? -7.042 -11.374 9.406 1.00 96.75 106 GLY A N 1
ATOM 841 C CA . GLY A 1 106 ? -7.247 -11.192 7.962 1.00 96.75 106 GLY A CA 1
ATOM 842 C C . GLY A 1 106 ? -7.406 -9.742 7.479 1.00 96.75 106 GLY A C 1
ATOM 843 O O . GLY A 1 106 ? -7.549 -9.542 6.280 1.00 96.75 106 GLY A O 1
ATOM 844 N N . ILE A 1 107 ? -7.302 -8.735 8.358 1.00 97.94 107 ILE A N 1
ATOM 845 C CA . ILE A 1 107 ? -7.507 -7.308 8.020 1.00 97.94 107 ILE A CA 1
ATOM 846 C C . ILE A 1 107 ? -6.629 -6.839 6.855 1.00 97.94 107 ILE A C 1
ATOM 848 O O . ILE A 1 107 ? -7.131 -6.192 5.946 1.00 97.94 107 ILE A O 1
ATOM 852 N N . ALA A 1 108 ? -5.341 -7.201 6.837 1.00 97.69 108 ALA A N 1
ATOM 853 C CA . ALA A 1 108 ? -4.448 -6.812 5.744 1.00 97.69 108 ALA A CA 1
ATOM 854 C C . ALA A 1 108 ? -4.953 -7.326 4.386 1.00 97.69 108 ALA A C 1
ATOM 856 O O . ALA A 1 108 ? -5.048 -6.555 3.442 1.00 97.69 108 ALA A O 1
ATOM 857 N N . ALA A 1 109 ? -5.336 -8.606 4.312 1.00 97.19 109 ALA A N 1
ATOM 858 C CA . ALA A 1 109 ? -5.855 -9.205 3.083 1.00 97.19 109 ALA A CA 1
ATOM 859 C C . ALA A 1 109 ? -7.209 -8.605 2.686 1.00 97.19 109 ALA A C 1
ATOM 861 O O . ALA A 1 109 ? -7.462 -8.413 1.503 1.00 97.19 109 ALA A O 1
ATOM 862 N N . TRP A 1 110 ? -8.054 -8.264 3.661 1.00 97.06 110 TRP A N 1
ATOM 863 C CA . TRP A 1 110 ? -9.322 -7.588 3.407 1.00 97.06 110 TRP A CA 1
ATOM 864 C C . TRP A 1 110 ? -9.128 -6.183 2.821 1.00 97.06 110 TRP A C 1
ATOM 866 O O . TRP A 1 110 ? -9.735 -5.873 1.799 1.00 97.06 110 TRP A O 1
ATOM 876 N N . CYS A 1 111 ? -8.226 -5.369 3.384 1.00 97.69 111 CYS A N 1
ATOM 877 C CA . CYS A 1 111 ? -7.872 -4.070 2.805 1.00 97.69 111 CYS A CA 1
ATOM 878 C C . CYS A 1 111 ? -7.277 -4.218 1.399 1.00 97.69 111 CYS A C 1
ATOM 880 O O . CYS A 1 111 ? -7.658 -3.482 0.491 1.00 97.69 111 CYS A O 1
ATOM 882 N N . SER A 1 112 ? -6.367 -5.180 1.202 1.00 97.31 112 SER A N 1
ATOM 883 C CA . SER A 1 112 ? -5.776 -5.456 -0.112 1.00 97.31 112 SER A CA 1
ATOM 884 C C . SER A 1 112 ? -6.823 -5.898 -1.137 1.00 97.31 112 SER A C 1
ATOM 886 O O . SER A 1 112 ? -6.749 -5.472 -2.282 1.00 97.31 112 SER A O 1
ATOM 888 N N . ALA A 1 113 ? -7.817 -6.700 -0.742 1.00 95.25 113 ALA A N 1
ATOM 889 C CA . ALA A 1 113 ? -8.923 -7.093 -1.617 1.00 95.25 113 ALA A CA 1
ATOM 890 C C . ALA A 1 113 ? -9.819 -5.896 -1.975 1.00 95.25 113 ALA A C 1
ATOM 892 O O . ALA A 1 113 ? -10.291 -5.797 -3.104 1.00 95.25 113 ALA A O 1
ATOM 893 N N . GLY A 1 114 ? -10.006 -4.957 -1.041 1.00 94.00 114 GLY A N 1
ATOM 894 C CA . GLY A 1 114 ? -10.649 -3.674 -1.320 1.00 94.00 114 GLY A CA 1
ATOM 895 C C . GLY A 1 114 ? -9.908 -2.890 -2.406 1.00 94.00 114 GLY A C 1
ATOM 896 O O . GLY A 1 114 ? -10.524 -2.490 -3.390 1.00 94.00 114 GLY A O 1
ATOM 897 N N . LEU A 1 115 ? -8.585 -2.732 -2.274 1.00 94.81 115 LEU A N 1
ATOM 898 C CA . LEU A 1 115 ? -7.762 -2.099 -3.316 1.00 94.81 115 LEU A CA 1
ATOM 899 C C . LEU A 1 115 ? -7.839 -2.856 -4.649 1.00 94.81 115 LEU A C 1
ATOM 901 O O . LEU A 1 115 ? -7.993 -2.230 -5.694 1.00 94.81 115 LEU A O 1
ATOM 905 N N . ALA A 1 116 ? -7.792 -4.191 -4.610 1.00 92.38 116 ALA A N 1
ATOM 906 C CA . ALA A 1 116 ? -7.909 -5.037 -5.794 1.00 92.38 116 ALA A CA 1
ATOM 907 C C . ALA A 1 116 ? -9.199 -4.750 -6.576 1.00 92.38 116 ALA A C 1
ATOM 909 O O . ALA A 1 116 ? -9.161 -4.519 -7.780 1.00 92.38 116 ALA A O 1
ATOM 910 N N . ALA A 1 117 ? -10.331 -4.716 -5.869 1.00 89.44 117 ALA A N 1
ATOM 911 C CA . ALA A 1 117 ? -11.642 -4.487 -6.465 1.00 89.44 117 ALA A CA 1
ATOM 912 C C . ALA A 1 117 ? -11.883 -3.024 -6.869 1.00 89.44 117 ALA A C 1
ATOM 914 O O . ALA A 1 117 ? -12.659 -2.769 -7.787 1.00 89.44 117 ALA A O 1
ATOM 915 N N . GLY A 1 118 ? -11.274 -2.070 -6.160 1.00 87.19 118 GLY A N 1
ATOM 916 C CA . GLY A 1 118 ? -11.548 -0.646 -6.338 1.00 87.19 118 GLY A CA 1
ATOM 917 C C . GLY A 1 118 ? -10.639 0.062 -7.339 1.00 87.19 118 GLY A C 1
ATOM 918 O O . GLY A 1 118 ? -11.115 0.947 -8.042 1.00 87.19 118 GLY A O 1
ATOM 919 N N . VAL A 1 119 ? -9.343 -0.273 -7.366 1.00 90.19 119 VAL A N 1
ATOM 920 C CA . VAL A 1 119 ? -8.329 0.573 -8.032 1.00 90.19 119 VAL A CA 1
ATOM 921 C C . VAL A 1 119 ? -7.244 -0.187 -8.796 1.00 90.19 119 VAL A C 1
ATOM 923 O O . VAL A 1 119 ? -6.599 0.410 -9.646 1.00 90.19 119 VAL A O 1
ATOM 926 N N . LEU A 1 120 ? -7.041 -1.487 -8.548 1.00 88.19 120 LEU A N 1
ATOM 927 C CA . LEU A 1 120 ? -5.993 -2.279 -9.222 1.00 88.19 120 LEU A CA 1
ATOM 928 C C . LEU A 1 120 ? -6.505 -3.097 -10.419 1.00 88.19 120 LEU A C 1
ATOM 930 O O . LEU A 1 120 ? -5.793 -3.949 -10.945 1.00 88.19 120 LEU A O 1
ATOM 934 N N . ASN A 1 121 ? -7.746 -2.885 -10.858 1.00 80.81 121 ASN A N 1
ATOM 935 C CA . ASN A 1 121 ? -8.299 -3.652 -11.976 1.00 80.81 121 ASN A CA 1
ATOM 936 C C . ASN A 1 121 ? -7.570 -3.346 -13.298 1.00 80.81 121 ASN A C 1
ATOM 938 O O . ASN A 1 121 ? -7.290 -4.253 -14.080 1.00 80.81 121 ASN A O 1
ATOM 942 N N . ASP A 1 122 ? -7.201 -2.083 -13.515 1.00 79.25 122 ASP A N 1
ATOM 943 C CA . ASP A 1 122 ? -6.634 -1.618 -14.786 1.00 79.25 122 ASP A CA 1
ATOM 944 C C . ASP A 1 122 ? -5.211 -2.141 -15.040 1.00 79.25 122 ASP A C 1
ATOM 946 O O . ASP A 1 122 ? -4.783 -2.237 -16.189 1.00 79.25 122 ASP A O 1
ATOM 950 N N . ASN A 1 123 ? -4.491 -2.547 -13.988 1.00 80.88 123 ASN A N 1
ATOM 951 C CA . ASN A 1 123 ? -3.154 -3.136 -14.098 1.00 80.88 123 ASN A CA 1
ATOM 952 C C . ASN A 1 123 ? -3.163 -4.683 -14.124 1.00 80.88 123 ASN A C 1
ATOM 954 O O . ASN A 1 123 ? -2.105 -5.324 -14.090 1.00 80.88 123 ASN A O 1
ATOM 958 N N . GLY A 1 124 ? -4.354 -5.293 -14.146 1.00 84.62 124 GLY A N 1
ATOM 959 C CA . GLY A 1 124 ? -4.530 -6.742 -14.090 1.00 84.62 124 GLY A CA 1
ATOM 960 C C . GLY A 1 124 ? -4.191 -7.356 -12.731 1.00 84.62 124 GLY A C 1
ATOM 961 O O . GLY A 1 124 ? -3.755 -8.503 -12.690 1.00 84.62 124 GLY A O 1
ATOM 962 N N . ALA A 1 125 ? -4.356 -6.612 -11.633 1.00 88.38 125 ALA A N 1
ATOM 963 C CA . ALA A 1 125 ? -4.036 -7.030 -10.267 1.00 88.38 125 ALA A CA 1
ATOM 964 C C . ALA A 1 125 ? -2.558 -7.420 -10.032 1.00 88.38 125 ALA A C 1
ATOM 966 O O . ALA A 1 125 ? -2.245 -8.157 -9.086 1.00 88.38 125 ALA A O 1
ATOM 967 N N . ASN A 1 126 ? -1.643 -6.929 -10.871 1.00 92.06 126 ASN A N 1
ATOM 968 C CA . ASN A 1 126 ? -0.206 -7.150 -10.715 1.00 92.06 126 ASN A CA 1
ATOM 969 C C . ASN A 1 126 ? 0.355 -6.215 -9.648 1.00 92.06 126 ASN A C 1
ATOM 971 O O . ASN A 1 126 ? 0.155 -5.002 -9.712 1.00 92.06 126 ASN A O 1
ATOM 975 N N . VAL A 1 127 ? 1.069 -6.772 -8.666 1.00 95.31 127 VAL A N 1
ATOM 976 C CA . VAL A 1 127 ? 1.646 -5.958 -7.591 1.00 95.31 127 VAL A CA 1
ATOM 977 C C . VAL A 1 127 ? 3.107 -6.266 -7.308 1.00 95.31 127 VAL A C 1
ATOM 979 O O . VAL A 1 127 ? 3.517 -7.425 -7.234 1.00 95.31 127 VAL A O 1
ATOM 982 N N . ALA A 1 128 ? 3.889 -5.219 -7.070 1.00 96.06 128 ALA A N 1
ATOM 983 C CA . ALA A 1 128 ? 5.243 -5.333 -6.550 1.00 96.06 128 ALA A CA 1
ATOM 984 C C . ALA A 1 128 ? 5.204 -5.412 -5.019 1.00 96.06 128 ALA A C 1
ATOM 986 O O . ALA A 1 128 ? 4.594 -4.574 -4.346 1.00 96.06 128 ALA A O 1
ATOM 987 N N . VAL A 1 129 ? 5.875 -6.412 -4.446 1.00 96.75 129 VAL A N 1
ATOM 988 C CA . VAL A 1 129 ? 6.041 -6.527 -2.992 1.00 96.75 129 VAL A CA 1
ATOM 989 C C . VAL A 1 129 ? 7.514 -6.559 -2.612 1.00 96.75 129 VAL A C 1
ATOM 991 O O . VAL A 1 129 ? 8.313 -7.249 -3.234 1.00 96.75 129 VAL A O 1
ATOM 994 N N . PHE A 1 130 ? 7.862 -5.853 -1.536 1.00 94.75 130 PHE A N 1
ATOM 995 C CA . PHE A 1 130 ? 9.251 -5.704 -1.071 1.00 94.75 130 PHE A CA 1
ATOM 996 C C . PHE A 1 130 ? 9.535 -6.426 0.251 1.00 94.75 130 PHE A C 1
ATOM 998 O O . PHE A 1 130 ? 10.595 -6.272 0.856 1.00 94.75 130 PHE A O 1
ATOM 1005 N N . HIS A 1 131 ? 8.569 -7.204 0.741 1.00 93.38 131 HIS A N 1
ATOM 1006 C CA . HIS A 1 131 ? 8.720 -8.013 1.942 1.00 93.38 131 HIS A CA 1
ATOM 1007 C C . HIS A 1 131 ? 8.034 -9.372 1.736 1.00 93.38 131 HIS A C 1
ATOM 1009 O O . HIS A 1 131 ? 6.849 -9.388 1.397 1.00 93.38 131 HIS A O 1
ATOM 1015 N N . PRO A 1 132 ? 8.693 -10.519 2.004 1.00 94.44 132 PRO A N 1
ATOM 1016 C CA . PRO A 1 132 ? 8.127 -11.848 1.739 1.00 94.44 132 PRO A CA 1
ATOM 1017 C C . PRO A 1 132 ? 6.748 -12.091 2.367 1.00 94.44 132 PRO A C 1
ATOM 1019 O O . PRO A 1 132 ? 5.885 -12.717 1.762 1.00 94.44 132 PRO A O 1
ATOM 1022 N N . HIS A 1 133 ? 6.492 -11.544 3.560 1.00 93.62 133 HIS A N 1
ATOM 1023 C CA . HIS A 1 133 ? 5.174 -11.645 4.209 1.00 93.62 133 HIS A CA 1
ATOM 1024 C C . HIS A 1 133 ? 4.024 -11.044 3.382 1.00 93.62 133 HIS A C 1
ATOM 1026 O O . HIS A 1 133 ? 2.889 -11.510 3.499 1.00 93.62 133 HIS A O 1
ATOM 1032 N N . MET A 1 134 ? 4.299 -10.057 2.523 1.00 96.50 134 MET A N 1
ATOM 1033 C CA . MET A 1 134 ? 3.283 -9.460 1.656 1.00 96.50 134 MET A CA 1
ATOM 1034 C C . MET A 1 134 ? 2.865 -10.386 0.512 1.00 96.50 134 MET A C 1
ATOM 1036 O O . MET A 1 134 ? 1.742 -10.255 0.035 1.00 96.50 134 MET A O 1
ATOM 1040 N N . MET A 1 135 ? 3.675 -11.389 0.146 1.00 97.31 135 MET A N 1
ATOM 1041 C CA . MET A 1 135 ? 3.275 -12.411 -0.833 1.00 97.31 135 MET A CA 1
ATOM 1042 C C . MET A 1 135 ? 2.006 -13.140 -0.391 1.00 97.31 135 MET A C 1
ATOM 1044 O O . MET A 1 135 ? 1.094 -13.362 -1.186 1.00 97.31 135 MET A O 1
ATOM 1048 N N . LEU A 1 136 ? 1.927 -13.503 0.894 1.00 96.00 136 LEU A N 1
ATOM 1049 C CA . LEU A 1 136 ? 0.769 -14.209 1.436 1.00 96.00 136 LEU A CA 1
ATOM 1050 C C . LEU A 1 136 ? -0.465 -13.302 1.506 1.00 96.00 136 LEU A C 1
ATOM 1052 O O . LEU A 1 136 ? -1.570 -13.763 1.229 1.00 96.00 136 LEU A O 1
ATOM 1056 N N . VAL A 1 137 ? -0.280 -12.030 1.872 1.00 97.06 137 VAL A N 1
ATOM 1057 C CA . VAL A 1 137 ? -1.362 -11.033 1.905 1.00 97.06 137 VAL A CA 1
ATOM 1058 C C . VAL A 1 137 ? -1.932 -10.827 0.502 1.00 97.06 137 VAL A C 1
ATOM 1060 O O . VAL A 1 137 ? -3.135 -10.989 0.314 1.00 97.06 137 VAL A O 1
ATOM 1063 N N . ALA A 1 138 ? -1.065 -10.570 -0.480 1.00 96.69 138 ALA A N 1
ATOM 1064 C CA . ALA A 1 138 ? -1.445 -10.350 -1.870 1.00 96.69 138 ALA A CA 1
ATOM 1065 C C . ALA A 1 138 ? -2.191 -11.553 -2.465 1.00 96.69 138 ALA A C 1
ATOM 1067 O O . ALA A 1 138 ? -3.293 -11.402 -2.986 1.00 96.69 138 ALA A O 1
ATOM 1068 N N . ARG A 1 139 ? -1.651 -12.770 -2.307 1.00 96.06 139 ARG A N 1
ATOM 1069 C CA . ARG A 1 139 ? -2.296 -13.994 -2.819 1.00 96.06 139 ARG A CA 1
ATOM 1070 C C . ARG A 1 139 ? -3.671 -14.237 -2.202 1.00 96.06 139 ARG A C 1
ATOM 1072 O O . ARG A 1 139 ? -4.588 -14.648 -2.902 1.00 96.06 139 ARG A O 1
ATOM 1079 N N . ARG A 1 140 ? -3.840 -13.971 -0.901 1.00 95.69 140 ARG A N 1
ATOM 1080 C CA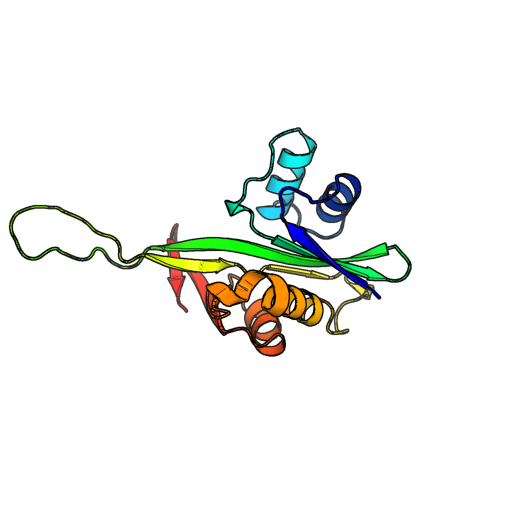 . ARG A 1 140 ? -5.148 -14.087 -0.228 1.00 95.69 140 ARG A CA 1
ATOM 1081 C C . ARG A 1 140 ? -6.161 -13.057 -0.720 1.00 95.69 140 ARG A C 1
ATOM 1083 O O . ARG A 1 140 ? -7.352 -13.328 -0.656 1.00 95.69 140 ARG A O 1
ATOM 1090 N N . ALA A 1 141 ? -5.688 -11.910 -1.196 1.00 95.19 141 ALA A N 1
ATOM 1091 C CA . ALA A 1 141 ? -6.511 -10.878 -1.811 1.00 95.19 141 ALA A CA 1
ATOM 1092 C C . ALA A 1 141 ? -6.804 -11.133 -3.303 1.00 95.19 141 ALA A C 1
ATOM 1094 O O . ALA A 1 141 ? -7.485 -10.324 -3.921 1.00 95.19 141 ALA A O 1
ATOM 1095 N N . GLY A 1 142 ? -6.303 -12.233 -3.884 1.00 93.81 142 GLY A N 1
ATOM 1096 C CA . GLY A 1 142 ? -6.473 -12.544 -5.307 1.00 93.81 142 GLY A CA 1
ATOM 1097 C C . GLY A 1 142 ? -5.548 -11.760 -6.244 1.00 93.81 142 GLY A C 1
ATOM 1098 O O . GLY A 1 142 ? -5.781 -11.758 -7.445 1.00 93.81 142 GLY A O 1
ATOM 1099 N N . LEU A 1 143 ? -4.511 -11.107 -5.711 1.00 94.88 143 LEU A N 1
ATOM 1100 C CA . LEU A 1 143 ? -3.528 -10.353 -6.492 1.00 94.88 143 LEU A CA 1
ATOM 1101 C C . LEU A 1 143 ? -2.435 -11.271 -7.067 1.00 94.88 143 LEU A C 1
ATOM 1103 O O . LEU A 1 143 ? -2.211 -12.388 -6.577 1.00 94.88 143 LEU A O 1
ATOM 1107 N N . HIS A 1 144 ? -1.692 -10.759 -8.048 1.00 95.12 144 HIS A N 1
ATOM 1108 C CA . HIS A 1 144 ? -0.535 -11.404 -8.673 1.00 95.12 144 HIS A CA 1
ATOM 1109 C C . HIS A 1 144 ? 0.775 -10.739 -8.205 1.00 95.12 144 HIS A C 1
ATOM 1111 O O . HIS A 1 144 ? 1.297 -9.850 -8.879 1.00 95.12 144 HIS A O 1
ATOM 1117 N N . PRO A 1 145 ? 1.311 -11.110 -7.022 1.00 96.50 145 PRO A N 1
ATOM 1118 C CA . PRO A 1 145 ? 2.493 -10.456 -6.483 1.00 96.50 145 PRO A CA 1
ATOM 1119 C C . PRO A 1 145 ? 3.793 -10.953 -7.119 1.00 96.50 145 PRO A C 1
ATOM 1121 O O . PRO A 1 145 ? 4.016 -12.162 -7.228 1.00 96.50 145 PRO A O 1
ATOM 1124 N N . THR A 1 146 ? 4.692 -10.014 -7.403 1.00 96.31 146 THR A N 1
ATOM 1125 C CA . THR A 1 146 ? 6.106 -10.266 -7.709 1.00 96.31 146 THR A CA 1
ATOM 1126 C C . THR A 1 146 ? 6.964 -9.774 -6.546 1.00 96.31 146 THR A C 1
ATOM 1128 O O . THR A 1 146 ? 6.839 -8.624 -6.119 1.00 96.31 146 THR A O 1
ATOM 1131 N N . LEU A 1 147 ? 7.814 -10.651 -6.001 1.00 96.25 147 LEU A N 1
ATOM 1132 C CA . LEU A 1 147 ? 8.725 -10.303 -4.912 1.00 96.25 147 LEU A CA 1
ATOM 1133 C C . LEU A 1 147 ? 9.973 -9.625 -5.470 1.00 96.25 147 LEU A C 1
ATOM 1135 O O . LEU A 1 147 ? 10.651 -10.178 -6.334 1.00 96.25 147 LEU A O 1
ATOM 1139 N N . PHE A 1 148 ? 10.297 -8.468 -4.908 1.00 95.31 148 PHE A N 1
ATOM 1140 C CA . PHE A 1 148 ? 11.530 -7.749 -5.177 1.00 95.31 148 PHE A CA 1
ATOM 1141 C C . PHE A 1 148 ? 12.391 -7.685 -3.920 1.00 95.31 148 PHE A C 1
ATOM 1143 O O . PHE A 1 148 ? 11.899 -7.459 -2.810 1.00 95.31 148 PHE A O 1
ATOM 1150 N N . GLN A 1 149 ? 13.696 -7.850 -4.106 1.00 94.75 149 GLN A N 1
ATOM 1151 C CA . GLN A 1 149 ? 14.693 -7.692 -3.058 1.00 94.75 149 GLN A CA 1
ATOM 1152 C C . GLN A 1 149 ? 15.748 -6.681 -3.498 1.00 94.75 149 GLN A C 1
ATOM 1154 O O . GLN A 1 149 ? 16.103 -6.588 -4.673 1.00 94.75 149 GLN A O 1
ATOM 1159 N N . LYS A 1 150 ? 16.243 -5.904 -2.534 1.00 90.75 150 LYS A N 1
ATOM 1160 C CA . LYS A 1 150 ? 17.295 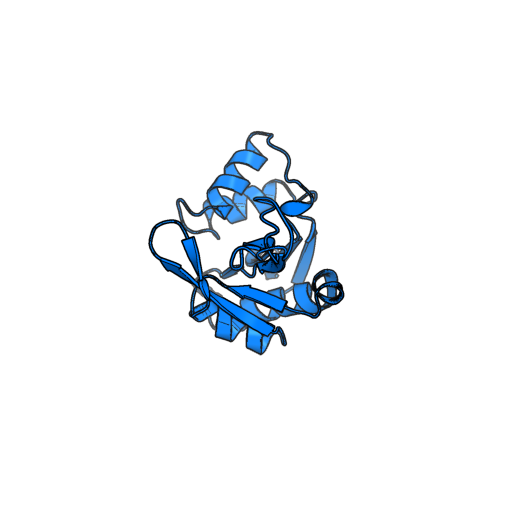-4.928 -2.787 1.00 90.75 150 LYS A CA 1
ATOM 1161 C C . LYS A 1 150 ? 18.647 -5.636 -2.928 1.00 90.75 150 LYS A C 1
ATOM 1163 O O . LYS A 1 150 ? 19.053 -6.360 -2.016 1.00 90.75 150 LYS A O 1
ATOM 1168 N N . SER A 1 151 ? 19.334 -5.404 -4.042 1.00 87.88 151 SER A N 1
ATOM 1169 C CA . SER A 1 151 ? 20.699 -5.854 -4.327 1.00 87.88 151 SER A CA 1
ATOM 1170 C C . SER A 1 151 ? 21.565 -4.627 -4.617 1.00 87.88 151 SER A C 1
ATOM 1172 O O . SER A 1 151 ? 21.472 -4.026 -5.684 1.00 87.88 151 SER A O 1
ATOM 1174 N N . GLY A 1 152 ? 22.376 -4.207 -3.642 1.00 88.81 152 GLY A N 1
ATOM 1175 C CA . GLY A 1 152 ? 23.068 -2.916 -3.709 1.00 88.81 152 GLY A CA 1
ATOM 1176 C C . GLY A 1 152 ? 22.069 -1.756 -3.686 1.00 88.81 152 GLY A C 1
ATOM 1177 O O . GLY A 1 152 ? 21.289 -1.635 -2.738 1.00 88.81 152 GLY A O 1
ATOM 1178 N N . ASP A 1 153 ? 22.078 -0.933 -4.734 1.00 86.69 153 ASP A N 1
ATOM 1179 C CA . ASP A 1 153 ? 21.157 0.199 -4.908 1.00 86.69 153 ASP A CA 1
ATOM 1180 C C . ASP A 1 153 ? 19.945 -0.123 -5.793 1.00 86.69 153 ASP A C 1
ATOM 1182 O O . ASP A 1 153 ? 19.044 0.706 -5.931 1.00 86.69 153 ASP A O 1
ATOM 1186 N N . GLU A 1 154 ? 19.879 -1.337 -6.337 1.00 86.94 154 GLU A N 1
ATOM 1187 C CA . GLU A 1 154 ? 18.851 -1.751 -7.288 1.00 86.94 154 GLU A CA 1
ATOM 1188 C C . GLU A 1 154 ? 17.851 -2.730 -6.663 1.00 86.94 154 GLU A C 1
ATOM 1190 O O . GLU A 1 154 ? 18.156 -3.459 -5.714 1.00 86.94 154 GLU A O 1
ATOM 1195 N N . TRP A 1 155 ? 16.632 -2.744 -7.200 1.00 89.62 155 TRP A N 1
ATOM 1196 C CA . TRP A 1 155 ? 15.607 -3.732 -6.871 1.00 89.62 155 TRP A CA 1
ATOM 1197 C C . TRP A 1 155 ? 15.581 -4.801 -7.958 1.00 89.62 155 TRP A C 1
ATOM 1199 O O . TRP A 1 155 ? 15.409 -4.476 -9.129 1.00 89.62 155 TRP A O 1
ATOM 1209 N N . ALA A 1 156 ? 15.717 -6.066 -7.567 1.00 89.62 156 ALA A N 1
ATOM 1210 C CA . ALA A 1 156 ? 15.690 -7.203 -8.481 1.00 89.62 156 ALA A CA 1
ATOM 1211 C C . ALA A 1 156 ? 14.564 -8.173 -8.105 1.00 89.62 156 ALA A C 1
ATOM 1213 O O . ALA A 1 156 ? 14.259 -8.340 -6.919 1.00 89.62 156 ALA A O 1
ATOM 1214 N N . ARG A 1 157 ? 13.954 -8.809 -9.115 1.00 91.56 157 ARG A N 1
ATOM 1215 C CA . ARG A 1 157 ? 13.005 -9.915 -8.910 1.00 91.56 157 ARG A CA 1
ATOM 1216 C C . ARG A 1 157 ? 13.715 -11.084 -8.219 1.00 91.56 157 ARG A C 1
ATOM 1218 O O . ARG A 1 157 ? 14.869 -11.371 -8.540 1.00 91.56 157 ARG A O 1
ATOM 1225 N N . VAL A 1 158 ? 13.016 -11.737 -7.292 1.00 90.62 158 VAL A N 1
ATOM 1226 C CA . VAL A 1 158 ? 13.467 -12.958 -6.596 1.00 90.62 158 VAL A CA 1
ATOM 1227 C C . VAL A 1 158 ? 12.886 -14.200 -7.253 1.00 90.62 158 VAL A C 1
ATOM 1229 O O . VAL A 1 158 ? 11.670 -14.184 -7.551 1.00 90.62 158 VAL A O 1
#

Radius of gyration: 17.07 Å; chains: 1; bounding box: 39×35×55 Å

Foldseek 3Di:
DDKDKDQQQPPDLVNLVCCLPAWDDPPDPSNVVSVVVNVPPGDDSQQPMKIFDDDPRHTFKIKGKGKDWDFADFDDDPDDDPDTDTPIQIAIEIDMTGGPVCPPVLVLLVNLLVCVVPPCVVSVLEYEYADPVVVVSSVSSVHHYFYWYDDPNHIDTD

pLDDT: mean 90.48, std 11.64, range [44.12, 98.25]